Protein AF-A0A943EIH4-F1 (afdb_monomer_lite)

pLDDT: mean 76.29, std 18.99, range [33.31, 97.75]

Radius of gyration: 20.67 Å; chains: 1; bounding box: 32×55×58 Å

Foldseek 3Di:
DDPLLVQLLVLCLVPLDQQRSQVSSPDDNVCRNVVSLVSCLPPVSVVVCVVSVRDGDDDDPLSVLLVVLVVCVVVVVDDPVRNVVSVVVNVVSVVVVVVVVVVVVPDDPDPDPPDDDDD

Sequence (119 aa):
MTDKQRAFLEAYIETEDIRQAALCAGYTAQSAFRMGQRALKNPEVRTQALWHGAPVPDETAEETLQRRIAAMMRGGELKAGEQFRAMEMLYKLEKQRGQAGEERVKTVRFEGALEQWSR

Secondary structure (DSSP, 8-state):
--HHHHHHHHHHHHH--HHHHHHHTT--TTTHHHHHHHHHTSHHHHHHHHHTT---PPPPHHHHHHHHHHHHHHTT-S-HHHHHHHHHHHHHHHHHHHHHHHHHTT-------------

Structure (mmCIF, N/CA/C/O backbone):
data_AF-A0A943EIH4-F1
#
_entry.id   AF-A0A943EIH4-F1
#
loop_
_atom_site.group_PDB
_atom_site.id
_atom_site.type_symbol
_atom_site.label_atom_id
_atom_site.label_alt_id
_atom_site.label_comp_id
_atom_site.label_asym_id
_atom_site.label_entity_id
_atom_site.label_seq_id
_atom_site.pdbx_PDB_ins_code
_atom_site.Cartn_x
_atom_site.Cartn_y
_atom_site.Cartn_z
_atom_site.occupancy
_atom_site.B_iso_or_equiv
_atom_site.auth_seq_id
_atom_site.auth_comp_id
_atom_site.auth_asym_id
_atom_site.auth_atom_id
_atom_site.pdbx_PDB_model_num
ATOM 1 N N . MET A 1 1 ? 6.623 -9.521 -1.232 1.00 82.19 1 MET A N 1
ATOM 2 C CA . MET A 1 1 ? 5.738 -9.017 -0.152 1.00 82.19 1 MET A CA 1
ATOM 3 C C . MET A 1 1 ? 6.269 -9.387 1.238 1.00 82.19 1 MET A C 1
ATOM 5 O O . MET A 1 1 ? 6.683 -10.532 1.419 1.00 82.19 1 MET A O 1
ATOM 9 N N . THR A 1 2 ? 6.276 -8.456 2.207 1.00 92.19 2 THR A N 1
ATOM 10 C CA . THR A 1 2 ? 6.694 -8.725 3.608 1.00 92.19 2 THR A CA 1
ATOM 11 C C . THR A 1 2 ? 5.579 -9.373 4.432 1.00 92.19 2 THR A C 1
ATOM 13 O O . THR A 1 2 ? 4.409 -9.221 4.091 1.00 92.19 2 THR A O 1
ATOM 16 N N . ASP A 1 3 ? 5.906 -10.034 5.548 1.00 94.06 3 ASP A N 1
ATOM 17 C CA . ASP A 1 3 ? 4.904 -10.704 6.401 1.00 94.06 3 ASP A CA 1
ATOM 18 C C . ASP A 1 3 ? 3.833 -9.733 6.915 1.00 94.06 3 ASP A C 1
ATOM 20 O O . ASP A 1 3 ? 2.643 -10.028 6.875 1.00 94.06 3 ASP A O 1
ATOM 24 N N . LYS A 1 4 ? 4.240 -8.514 7.289 1.00 93.56 4 LYS A N 1
ATOM 25 C CA . LYS A 1 4 ? 3.311 -7.469 7.738 1.00 93.56 4 LYS A CA 1
ATOM 26 C C . LYS A 1 4 ? 2.375 -6.985 6.624 1.00 93.56 4 LYS A C 1
ATOM 28 O O . LYS A 1 4 ? 1.225 -6.658 6.886 1.00 93.56 4 LYS A O 1
ATOM 33 N N . GLN A 1 5 ? 2.858 -6.954 5.379 1.00 94.69 5 GLN A N 1
ATOM 34 C CA . GLN A 1 5 ? 2.028 -6.646 4.211 1.00 94.69 5 GLN A CA 1
ATOM 35 C C . GLN A 1 5 ? 1.069 -7.791 3.868 1.00 94.69 5 GLN A C 1
ATOM 37 O O . GLN A 1 5 ? -0.045 -7.506 3.445 1.00 94.69 5 GLN A O 1
ATOM 42 N N . ARG A 1 6 ? 1.473 -9.057 4.071 1.00 96.31 6 ARG A N 1
ATOM 43 C CA . ARG A 1 6 ? 0.576 -10.214 3.906 1.00 96.31 6 ARG A CA 1
ATOM 44 C C . ARG A 1 6 ? -0.552 -10.188 4.935 1.00 96.31 6 ARG A C 1
ATOM 46 O O . ARG A 1 6 ? -1.703 -10.244 4.536 1.00 96.31 6 ARG A O 1
ATOM 53 N N . ALA A 1 7 ? -0.223 -9.998 6.214 1.00 97.00 7 ALA A N 1
ATOM 54 C CA . ALA A 1 7 ? -1.219 -9.897 7.284 1.00 97.00 7 ALA A CA 1
ATOM 55 C C . ALA A 1 7 ? -2.191 -8.725 7.063 1.00 97.00 7 ALA A C 1
ATOM 57 O O . ALA A 1 7 ? -3.387 -8.845 7.302 1.00 97.00 7 ALA A O 1
ATOM 58 N N . PHE A 1 8 ? -1.685 -7.590 6.564 1.00 97.75 8 PHE A N 1
ATOM 59 C CA . PHE A 1 8 ? -2.537 -6.472 6.154 1.00 97.75 8 PHE A CA 1
ATOM 60 C C . PHE A 1 8 ? -3.474 -6.854 5.010 1.00 97.75 8 PHE A C 1
ATOM 62 O O . PHE A 1 8 ? -4.658 -6.558 5.087 1.00 97.75 8 PHE A O 1
ATOM 69 N N . LEU A 1 9 ? -2.949 -7.484 3.958 1.00 96.94 9 LEU A N 1
ATOM 70 C CA . LEU A 1 9 ? -3.729 -7.870 2.787 1.00 96.94 9 LEU A CA 1
ATOM 71 C C . LEU A 1 9 ? -4.853 -8.849 3.150 1.00 96.94 9 LEU A C 1
ATOM 73 O O . LEU A 1 9 ? -5.980 -8.635 2.726 1.00 96.94 9 LEU A O 1
ATOM 77 N N . GLU A 1 10 ? -4.550 -9.874 3.945 1.00 97.12 10 GLU A N 1
ATOM 78 C CA . GLU A 1 10 ? -5.521 -10.871 4.410 1.00 97.12 10 GLU A CA 1
ATOM 79 C C . GLU A 1 10 ? -6.675 -10.205 5.169 1.00 97.12 10 GLU A C 1
ATOM 81 O O . GLU A 1 10 ? -7.830 -10.319 4.768 1.00 97.12 10 GLU A O 1
ATOM 86 N N . ALA A 1 11 ? -6.356 -9.378 6.169 1.00 97.44 11 ALA A N 1
ATOM 87 C CA . ALA A 1 11 ? -7.370 -8.638 6.913 1.00 97.44 11 ALA A CA 1
ATOM 88 C C . ALA A 1 11 ? -8.125 -7.616 6.040 1.00 97.44 11 ALA A C 1
ATOM 90 O O . ALA A 1 11 ? -9.295 -7.328 6.288 1.00 97.44 11 ALA A O 1
ATOM 91 N N . TYR A 1 12 ? -7.478 -7.034 5.027 1.00 97.31 12 TYR A N 1
ATOM 92 C CA . TYR A 1 12 ? -8.109 -6.050 4.147 1.00 97.31 12 TYR A CA 1
ATOM 93 C C . TYR A 1 12 ? -9.110 -6.680 3.183 1.00 97.31 12 TYR A C 1
ATOM 95 O O . TYR A 1 12 ? -10.150 -6.082 2.934 1.00 97.31 12 TYR A O 1
ATOM 103 N N . ILE A 1 13 ? -8.828 -7.887 2.688 1.00 96.12 13 ILE A N 1
ATOM 104 C CA . ILE A 1 13 ? -9.765 -8.653 1.857 1.00 96.12 13 ILE A CA 1
ATOM 105 C C . ILE A 1 13 ? -11.048 -8.967 2.639 1.00 96.12 13 ILE A C 1
ATOM 107 O O . ILE A 1 13 ? -12.131 -8.929 2.071 1.00 96.12 13 ILE A O 1
ATOM 111 N N . GLU A 1 14 ? -10.941 -9.241 3.940 1.00 95.31 14 GLU A N 1
ATOM 112 C CA . GLU A 1 14 ? -12.102 -9.555 4.781 1.00 95.31 14 GLU A CA 1
ATOM 113 C C . GLU A 1 14 ? -12.896 -8.319 5.220 1.00 95.31 14 GLU A C 1
ATOM 115 O O . GLU A 1 14 ? -14.118 -8.373 5.340 1.00 95.31 14 GLU A O 1
ATOM 120 N N . THR A 1 15 ? -12.204 -7.218 5.524 1.00 94.31 15 THR A N 1
ATOM 121 C CA . THR A 1 15 ? -12.817 -6.049 6.178 1.00 94.31 15 THR A CA 1
ATOM 122 C C . THR A 1 15 ? -13.145 -4.907 5.229 1.00 94.31 15 THR A C 1
ATOM 124 O O . THR A 1 15 ? -13.956 -4.056 5.583 1.00 94.31 15 THR A O 1
ATOM 127 N N . GLU A 1 16 ? -12.458 -4.829 4.086 1.00 93.12 16 GLU A N 1
ATOM 128 C CA . GLU A 1 16 ? -12.459 -3.695 3.150 1.00 93.12 16 GLU A CA 1
ATOM 129 C C . GLU A 1 16 ? -12.147 -2.325 3.800 1.00 93.12 16 GLU A C 1
ATOM 131 O O . GLU A 1 16 ? -12.244 -1.271 3.165 1.00 93.12 16 GLU A O 1
ATOM 136 N N . ASP A 1 17 ? -11.676 -2.318 5.053 1.00 94.69 17 ASP A N 1
ATOM 137 C CA . ASP A 1 17 ? -11.341 -1.129 5.831 1.00 94.69 17 ASP A CA 1
ATOM 138 C C . ASP A 1 17 ? -9.826 -1.057 6.055 1.00 94.69 17 ASP A C 1
ATOM 140 O O . ASP A 1 17 ? -9.205 -1.884 6.726 1.00 94.69 17 ASP A O 1
ATOM 144 N N . ILE A 1 18 ? -9.213 -0.004 5.508 1.00 94.75 18 ILE A N 1
ATOM 145 C CA . ILE A 1 18 ? -7.760 0.209 5.538 1.00 94.75 18 ILE A CA 1
ATOM 146 C C . ILE A 1 18 ? -7.240 0.308 6.976 1.00 94.75 18 ILE A C 1
ATOM 148 O O . ILE A 1 18 ? -6.156 -0.191 7.291 1.00 94.75 18 ILE A O 1
ATOM 152 N N . ARG A 1 19 ? -7.967 1.010 7.849 1.00 95.38 19 ARG A N 1
ATOM 153 C CA . ARG A 1 19 ? -7.536 1.247 9.226 1.00 95.38 19 ARG A CA 1
ATOM 154 C C . ARG A 1 19 ? -7.683 -0.029 10.039 1.00 95.38 19 ARG A C 1
ATOM 156 O O . ARG A 1 19 ? -6.751 -0.361 10.771 1.00 95.38 19 ARG A O 1
ATOM 163 N N . GLN A 1 20 ? -8.804 -0.729 9.898 1.00 96.62 20 GLN A N 1
ATOM 164 C CA . GLN A 1 20 ? -9.065 -1.966 10.623 1.00 96.62 20 GLN A CA 1
ATOM 165 C C . GLN A 1 20 ? -8.080 -3.065 10.216 1.00 96.62 20 GLN A C 1
ATOM 167 O O . GLN A 1 20 ? -7.422 -3.641 11.081 1.00 96.62 20 GLN A O 1
ATOM 172 N N . ALA A 1 21 ? -7.864 -3.267 8.916 1.00 97.25 21 ALA A N 1
ATOM 173 C CA . ALA A 1 21 ? -6.883 -4.224 8.415 1.00 97.25 21 ALA A CA 1
ATOM 174 C C . ALA A 1 21 ? -5.459 -3.917 8.898 1.00 97.25 21 ALA A C 1
ATOM 176 O O . ALA A 1 21 ? -4.695 -4.811 9.266 1.00 97.25 21 ALA A O 1
ATOM 177 N N . ALA A 1 22 ? -5.090 -2.634 8.959 1.00 96.94 22 ALA A N 1
ATOM 178 C CA . ALA A 1 22 ? -3.793 -2.232 9.483 1.00 96.94 22 ALA A CA 1
ATOM 179 C C . ALA A 1 22 ? -3.653 -2.490 10.995 1.00 96.94 22 ALA A C 1
ATOM 181 O O . ALA A 1 22 ? -2.578 -2.880 11.455 1.00 96.94 22 ALA A O 1
ATOM 182 N N . LEU A 1 23 ? -4.716 -2.314 11.777 1.00 97.50 23 LEU A N 1
ATOM 183 C CA . LEU A 1 23 ? -4.709 -2.685 13.193 1.00 97.50 23 LEU A CA 1
ATOM 184 C C . LEU A 1 23 ? -4.539 -4.200 13.367 1.00 97.50 23 LEU A C 1
ATOM 186 O O . LEU A 1 23 ? -3.675 -4.620 14.136 1.00 97.50 23 LEU A O 1
ATOM 190 N N . CYS A 1 24 ? -5.274 -5.008 12.596 1.00 96.56 24 CYS A N 1
ATOM 191 C CA . CYS A 1 24 ? -5.146 -6.469 12.583 1.00 96.56 24 CYS A CA 1
ATOM 192 C C . CYS A 1 24 ? -3.727 -6.926 12.203 1.00 96.56 24 CYS A C 1
ATOM 194 O O . CYS A 1 24 ? -3.179 -7.837 12.815 1.00 96.56 24 CYS A O 1
ATOM 196 N N . ALA A 1 25 ? -3.079 -6.227 11.270 1.00 96.38 25 ALA A N 1
ATOM 197 C CA . ALA A 1 25 ? -1.693 -6.477 10.873 1.00 96.38 25 ALA A CA 1
ATOM 198 C C . ALA A 1 25 ? -0.635 -5.981 11.883 1.00 96.38 25 ALA A C 1
ATOM 200 O O . ALA A 1 25 ? 0.570 -6.035 11.611 1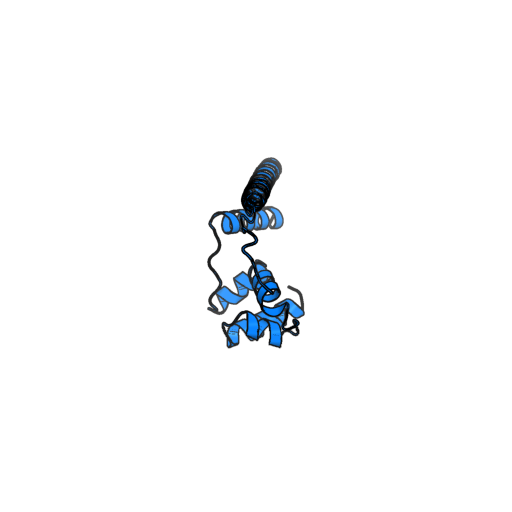.00 96.38 25 ALA A O 1
ATOM 201 N N . GLY A 1 26 ? -1.048 -5.440 13.034 1.00 95.81 26 GLY A N 1
ATOM 202 C CA . GLY A 1 26 ? -0.149 -4.986 14.094 1.00 95.81 26 GLY A CA 1
ATOM 203 C C . GLY A 1 26 ? 0.518 -3.634 13.819 1.00 95.81 26 GLY A C 1
ATOM 204 O O . GLY A 1 26 ? 1.641 -3.383 14.277 1.00 95.81 26 GLY A O 1
ATOM 205 N N . TYR A 1 27 ? -0.101 -2.755 13.026 1.00 95.00 27 TYR A N 1
ATOM 206 C CA . TYR A 1 27 ? 0.270 -1.336 13.011 1.00 95.00 27 TYR A CA 1
ATOM 207 C C . TYR A 1 27 ? -0.328 -0.617 14.227 1.00 95.00 27 TYR A C 1
ATOM 209 O O . TYR A 1 27 ? -1.388 -0.975 14.732 1.00 95.00 27 TYR A O 1
ATOM 217 N N . THR A 1 28 ? 0.349 0.427 14.709 1.00 96.00 28 THR A N 1
ATOM 218 C CA . THR A 1 28 ? -0.161 1.217 15.838 1.00 96.00 28 THR A CA 1
ATOM 219 C C . THR A 1 28 ? -1.376 2.035 15.418 1.00 96.00 28 THR A C 1
ATOM 221 O O . THR A 1 28 ? -1.435 2.511 14.285 1.00 96.00 28 THR A O 1
ATOM 224 N N . ALA A 1 29 ? -2.304 2.301 16.340 1.00 95.56 29 ALA A N 1
ATOM 225 C CA . ALA A 1 29 ? -3.503 3.093 16.048 1.00 95.56 29 ALA A CA 1
ATOM 226 C C . ALA A 1 29 ? -3.200 4.473 15.440 1.00 95.56 29 ALA A C 1
ATOM 228 O O . ALA A 1 29 ? -3.915 4.923 14.547 1.00 95.56 29 ALA A O 1
ATOM 229 N N . GLN A 1 30 ? -2.104 5.107 15.869 1.00 96.19 30 GLN A N 1
ATOM 230 C CA . GLN A 1 30 ? -1.646 6.392 15.336 1.00 96.19 30 GLN A CA 1
ATOM 231 C C . GLN A 1 30 ? -1.197 6.308 13.867 1.00 96.19 30 GLN A C 1
ATOM 233 O O . GLN A 1 30 ? -1.319 7.278 13.126 1.00 96.19 30 GLN A O 1
ATOM 238 N N . SER A 1 31 ? -0.655 5.166 13.435 1.00 94.94 31 SER A N 1
ATOM 239 C CA . SER A 1 31 ? -0.069 5.005 12.098 1.00 94.94 31 SER A CA 1
ATOM 240 C C . SER A 1 31 ? -0.893 4.130 11.154 1.00 94.94 31 SER A C 1
ATOM 242 O O . SER A 1 31 ? -0.623 4.152 9.953 1.00 94.94 31 SER A O 1
ATOM 244 N N . ALA A 1 32 ? -1.892 3.405 11.667 1.00 94.44 32 ALA A N 1
ATOM 245 C CA . ALA A 1 32 ? -2.640 2.364 10.966 1.00 94.44 32 ALA A CA 1
ATOM 246 C C . ALA A 1 32 ? -3.142 2.821 9.593 1.00 94.44 32 ALA A C 1
ATOM 248 O O . ALA A 1 32 ? -2.785 2.228 8.581 1.00 94.44 32 ALA A O 1
ATOM 249 N N . PHE A 1 33 ? -3.863 3.942 9.535 1.00 92.19 33 PHE A N 1
ATOM 250 C CA . PHE A 1 33 ? -4.405 4.452 8.276 1.00 92.19 33 PHE A CA 1
ATOM 251 C C . PHE A 1 33 ? -3.309 4.796 7.253 1.00 92.19 33 PHE A C 1
ATOM 253 O O . PHE A 1 33 ? -3.329 4.317 6.120 1.00 92.19 33 PHE A O 1
ATOM 260 N N . ARG A 1 34 ? -2.291 5.566 7.664 1.00 93.81 34 ARG A N 1
ATOM 261 C CA . ARG A 1 34 ? -1.173 5.967 6.790 1.00 93.81 34 ARG A CA 1
ATOM 262 C C . ARG A 1 34 ? -0.379 4.757 6.290 1.00 93.81 34 ARG A C 1
ATOM 264 O O . ARG A 1 34 ? 0.040 4.720 5.135 1.00 93.81 34 ARG A O 1
ATOM 271 N N . MET A 1 35 ? -0.135 3.784 7.166 1.00 94.50 35 MET A N 1
ATOM 272 C CA . MET A 1 35 ? 0.618 2.577 6.830 1.00 94.50 35 MET A CA 1
ATOM 273 C C . MET A 1 35 ? -0.187 1.635 5.934 1.00 94.50 35 MET A C 1
ATOM 275 O O . MET A 1 35 ? 0.388 1.098 4.991 1.00 94.50 35 MET A O 1
ATOM 279 N N . GLY A 1 36 ? -1.497 1.503 6.156 1.00 94.00 36 GLY A N 1
ATOM 280 C CA . GLY A 1 36 ? -2.400 0.749 5.286 1.00 94.00 36 GLY A CA 1
ATOM 281 C C . GLY A 1 36 ? -2.492 1.356 3.884 1.00 94.00 36 GLY A C 1
ATOM 282 O O . GLY A 1 36 ? -2.302 0.655 2.894 1.00 94.00 36 GLY A O 1
ATOM 283 N N . GLN A 1 37 ? -2.628 2.683 3.771 1.00 92.50 37 GLN A N 1
ATOM 284 C CA . GLN A 1 37 ? -2.546 3.366 2.472 1.00 92.50 37 GLN A CA 1
ATOM 285 C C . GLN A 1 37 ? -1.206 3.110 1.774 1.00 92.50 37 GLN A C 1
ATOM 287 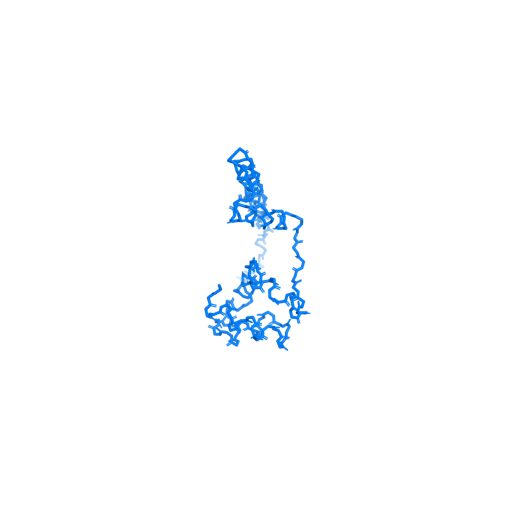O O . GLN A 1 37 ? -1.160 2.831 0.578 1.00 92.50 37 GLN A O 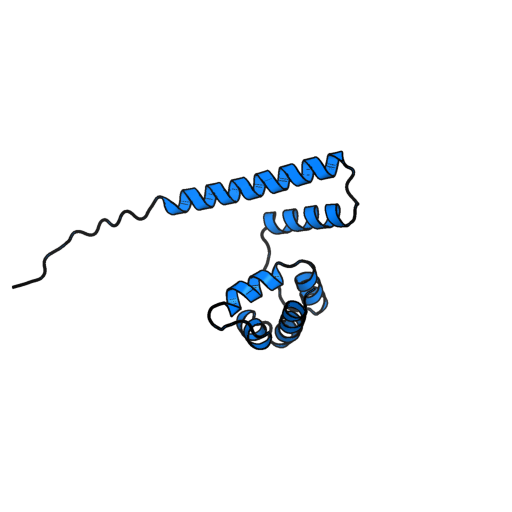1
ATOM 292 N N . ARG A 1 38 ? -0.094 3.170 2.518 1.00 91.25 38 ARG A N 1
ATOM 293 C CA . ARG A 1 38 ? 1.231 2.853 1.973 1.00 91.25 38 ARG A CA 1
ATOM 294 C C . ARG A 1 38 ? 1.329 1.395 1.514 1.00 91.25 38 ARG A C 1
ATOM 296 O O . ARG A 1 38 ? 1.989 1.137 0.510 1.00 91.25 38 ARG A O 1
ATOM 303 N N . ALA A 1 39 ? 0.699 0.460 2.224 1.00 92.75 39 ALA A N 1
ATOM 304 C CA . ALA A 1 39 ? 0.646 -0.942 1.829 1.00 92.75 39 ALA A CA 1
ATOM 305 C C . ALA A 1 39 ? -0.128 -1.118 0.513 1.00 92.75 39 ALA A C 1
ATOM 307 O O . ALA A 1 39 ? 0.402 -1.748 -0.394 1.00 92.75 39 ALA A O 1
ATOM 308 N N . LEU A 1 40 ? -1.284 -0.467 0.344 1.00 91.19 40 LEU A N 1
ATOM 309 C CA . LEU A 1 40 ? -2.070 -0.505 -0.902 1.00 91.19 40 LEU A CA 1
ATOM 310 C C . LEU A 1 40 ? -1.415 0.205 -2.095 1.00 91.19 40 LEU A C 1
ATOM 312 O O . LEU A 1 40 ? -1.769 -0.062 -3.241 1.00 91.19 40 LEU A O 1
ATOM 316 N N . LYS A 1 41 ? -0.436 1.086 -1.862 1.00 86.50 41 LYS A N 1
ATOM 317 C CA . LYS A 1 41 ? 0.406 1.641 -2.937 1.00 86.50 41 LYS A CA 1
ATOM 318 C C . LYS A 1 41 ? 1.470 0.656 -3.422 1.00 86.50 41 LYS A C 1
ATOM 320 O O . LYS A 1 41 ? 2.014 0.835 -4.513 1.00 86.50 41 LYS A O 1
ATOM 325 N N . ASN A 1 42 ? 1.783 -0.382 -2.641 1.00 87.81 42 ASN A N 1
ATOM 326 C CA . ASN A 1 42 ? 2.696 -1.423 -3.090 1.00 87.81 42 ASN A CA 1
ATOM 327 C C . ASN A 1 42 ? 2.044 -2.209 -4.247 1.00 87.81 42 ASN A C 1
ATOM 329 O O . ASN A 1 42 ? 0.951 -2.745 -4.062 1.00 87.81 42 ASN A O 1
ATOM 333 N N . PRO A 1 43 ? 2.697 -2.319 -5.421 1.00 84.69 43 PRO A N 1
ATOM 334 C CA . PRO A 1 43 ? 2.097 -2.970 -6.585 1.00 84.69 43 PRO A CA 1
ATOM 335 C C . PRO A 1 43 ? 1.703 -4.430 -6.350 1.00 84.69 43 PRO A C 1
ATOM 337 O O . PRO A 1 43 ? 0.693 -4.872 -6.876 1.00 84.69 43 PRO A O 1
ATOM 340 N N . GLU A 1 44 ? 2.480 -5.175 -5.563 1.00 87.50 44 GLU A N 1
ATOM 341 C CA . GLU A 1 44 ? 2.218 -6.591 -5.290 1.00 87.50 44 GLU A CA 1
ATOM 342 C C . GLU A 1 44 ? 0.975 -6.753 -4.402 1.00 87.50 44 GLU A C 1
ATOM 344 O O . GLU A 1 44 ? 0.078 -7.519 -4.739 1.00 87.50 44 GLU A O 1
ATOM 349 N N . VAL A 1 45 ? 0.875 -5.956 -3.330 1.00 91.81 45 VAL A N 1
ATOM 350 C CA . VAL A 1 45 ? -0.293 -5.933 -2.427 1.00 91.81 45 VAL A CA 1
ATOM 351 C C . VAL A 1 45 ? -1.551 -5.503 -3.181 1.00 91.81 45 VAL A C 1
ATOM 353 O O . VAL A 1 45 ? -2.591 -6.140 -3.059 1.00 91.81 45 VAL A O 1
ATOM 356 N N . ARG A 1 46 ? -1.457 -4.442 -3.992 1.00 90.88 46 ARG A N 1
ATOM 357 C CA . ARG A 1 46 ? -2.594 -3.918 -4.757 1.00 90.88 46 ARG A CA 1
ATOM 358 C C . ARG A 1 46 ? -3.120 -4.924 -5.772 1.00 90.88 46 ARG A C 1
ATOM 360 O O . ARG A 1 46 ? -4.327 -5.107 -5.863 1.00 90.88 46 ARG A O 1
ATOM 367 N N . THR A 1 47 ? -2.229 -5.550 -6.541 1.00 89.56 47 THR A N 1
ATOM 368 C CA . THR A 1 47 ? -2.621 -6.552 -7.539 1.00 89.56 47 THR A CA 1
ATOM 369 C C . THR A 1 47 ? -3.342 -7.717 -6.878 1.00 89.56 47 THR A C 1
ATOM 371 O O . THR A 1 47 ? -4.358 -8.161 -7.397 1.00 89.56 47 THR A O 1
ATOM 374 N N . GLN A 1 48 ? -2.863 -8.174 -5.720 1.00 92.38 48 GLN A N 1
ATOM 375 C CA . GLN A 1 48 ? -3.529 -9.239 -4.973 1.00 92.38 48 GLN A CA 1
ATOM 376 C C . GLN A 1 48 ? -4.894 -8.798 -4.430 1.00 92.38 48 GLN A C 1
ATOM 378 O O . GLN A 1 48 ? -5.868 -9.520 -4.599 1.00 92.38 48 GLN A O 1
ATOM 383 N N . ALA A 1 49 ? -5.001 -7.595 -3.855 1.00 92.25 49 ALA A N 1
ATOM 384 C CA . ALA A 1 49 ? -6.283 -7.056 -3.396 1.00 92.25 49 ALA A CA 1
ATOM 385 C C . ALA A 1 49 ? -7.314 -7.002 -4.541 1.00 92.25 49 ALA A C 1
ATOM 387 O O . ALA A 1 49 ? -8.422 -7.508 -4.395 1.00 92.25 49 ALA A O 1
ATOM 388 N N . LEU A 1 50 ? -6.907 -6.496 -5.712 1.00 89.69 50 LEU A N 1
ATOM 389 C CA . LEU A 1 50 ? -7.732 -6.479 -6.924 1.00 89.69 50 LEU A CA 1
ATOM 390 C C . LEU A 1 50 ? -8.112 -7.883 -7.406 1.00 89.69 50 LEU A C 1
ATOM 392 O O . LEU A 1 50 ? -9.251 -8.099 -7.809 1.00 89.69 50 LEU A O 1
ATOM 396 N N . TRP A 1 51 ? -7.175 -8.834 -7.379 1.00 91.00 51 TRP A N 1
ATOM 397 C CA . TRP A 1 51 ? -7.425 -10.219 -7.788 1.00 91.00 51 TRP A CA 1
ATOM 398 C C . TRP A 1 51 ? -8.466 -10.905 -6.894 1.00 91.00 51 TRP A C 1
ATOM 400 O O . TRP A 1 51 ? -9.277 -11.686 -7.383 1.00 91.00 51 TRP A O 1
ATOM 410 N N . HIS A 1 52 ? -8.489 -10.547 -5.609 1.00 92.94 52 HIS A N 1
ATOM 411 C CA . HIS A 1 52 ? -9.491 -10.986 -4.639 1.00 92.94 52 HIS A CA 1
ATOM 412 C C . HIS A 1 52 ? -10.778 -10.141 -4.636 1.00 92.94 52 HIS A C 1
ATOM 414 O O . HIS A 1 52 ? -11.670 -10.407 -3.837 1.00 92.94 52 HIS A O 1
ATOM 420 N N . GLY A 1 53 ? -10.901 -9.147 -5.522 1.00 89.19 53 GLY A N 1
ATOM 421 C CA . GLY A 1 53 ? -12.091 -8.301 -5.636 1.00 89.19 53 GLY A CA 1
ATOM 422 C C . GLY A 1 53 ? -12.215 -7.213 -4.567 1.00 89.19 53 GLY A C 1
ATOM 423 O O . GLY A 1 53 ? -13.215 -6.501 -4.561 1.00 89.19 53 GLY A O 1
ATOM 424 N N . ALA A 1 54 ? -11.210 -7.044 -3.704 1.00 90.00 54 ALA A N 1
ATOM 425 C CA . ALA A 1 54 ? -11.221 -5.994 -2.698 1.00 90.00 54 ALA A CA 1
ATOM 426 C C . ALA A 1 54 ? -11.097 -4.614 -3.371 1.00 90.00 54 ALA A C 1
ATOM 428 O O . ALA A 1 54 ? -10.262 -4.431 -4.274 1.00 90.00 54 ALA A O 1
ATOM 429 N N . PRO A 1 55 ? -11.883 -3.616 -2.934 1.00 85.50 55 PRO A N 1
ATOM 430 C CA . PRO A 1 55 ? -11.784 -2.269 -3.465 1.00 85.50 55 PRO A CA 1
ATOM 431 C C . PRO A 1 55 ? -10.401 -1.704 -3.148 1.00 85.50 55 PRO A C 1
ATOM 433 O O . PRO A 1 55 ? -9.894 -1.826 -2.038 1.00 85.50 55 PRO A O 1
ATOM 436 N N . VAL A 1 56 ? -9.771 -1.056 -4.123 1.00 85.25 56 VAL A N 1
ATOM 437 C CA . VAL A 1 56 ? -8.522 -0.321 -3.906 1.00 85.25 56 VAL A CA 1
ATOM 438 C C . VAL A 1 56 ? -8.730 1.129 -4.318 1.00 85.25 56 VAL A C 1
ATOM 440 O O . VAL A 1 56 ? -9.360 1.370 -5.345 1.00 85.25 56 VAL A O 1
ATOM 443 N N . PRO A 1 57 ? -8.193 2.107 -3.564 1.00 79.00 57 PRO A N 1
ATOM 444 C CA . PRO A 1 57 ? -8.334 3.512 -3.916 1.00 79.00 57 PRO A CA 1
ATOM 445 C C . PRO A 1 57 ? -7.844 3.772 -5.340 1.00 79.00 57 PRO A C 1
ATOM 447 O O . PRO A 1 57 ? -6.782 3.260 -5.728 1.00 79.00 57 PRO A O 1
ATOM 450 N N . ASP A 1 58 ? -8.598 4.566 -6.096 1.00 67.44 58 ASP A N 1
ATOM 451 C CA . ASP A 1 58 ? -8.169 5.020 -7.412 1.00 67.44 58 ASP A CA 1
ATOM 452 C C . ASP A 1 58 ? -6.842 5.762 -7.301 1.00 67.44 58 ASP A C 1
ATOM 454 O O . ASP A 1 58 ? -6.603 6.556 -6.388 1.00 67.44 58 ASP A O 1
ATOM 458 N N . GLU A 1 59 ? -5.954 5.459 -8.236 1.00 66.75 59 GLU A N 1
ATOM 459 C CA . GLU A 1 59 ? -4.721 6.204 -8.390 1.00 66.75 59 GLU A CA 1
ATOM 460 C C . GLU A 1 59 ? -4.925 7.350 -9.355 1.00 66.75 59 GLU A C 1
ATOM 462 O O . GLU A 1 59 ? -5.693 7.256 -10.315 1.00 66.75 59 GLU A O 1
ATOM 467 N N . THR A 1 60 ? -4.172 8.424 -9.149 1.00 69.94 60 THR A N 1
ATOM 468 C CA . THR A 1 60 ? -4.081 9.438 -10.192 1.00 69.94 60 THR A CA 1
ATOM 469 C C . THR A 1 60 ? -3.423 8.831 -11.439 1.00 69.94 60 THR A C 1
ATOM 471 O O . THR A 1 60 ? -2.659 7.858 -11.371 1.00 69.94 60 THR A O 1
ATOM 474 N N . ALA A 1 61 ? -3.690 9.414 -12.611 1.00 62.12 61 ALA A N 1
ATOM 475 C CA . ALA A 1 61 ? -3.036 9.003 -13.858 1.00 62.12 61 ALA A CA 1
ATOM 476 C C . ALA A 1 61 ? -1.497 9.034 -13.738 1.00 62.12 61 ALA A C 1
ATOM 478 O O . ALA A 1 61 ? -0.802 8.196 -14.312 1.00 62.12 61 ALA A O 1
ATOM 479 N N . GLU A 1 62 ? -0.976 9.962 -12.934 1.00 65.50 62 GLU A N 1
ATOM 480 C CA . GLU A 1 62 ? 0.442 10.082 -12.606 1.00 65.50 62 GLU A CA 1
ATOM 481 C C . GLU A 1 62 ? 0.964 8.873 -11.815 1.00 65.50 62 GLU A C 1
ATOM 483 O O . GLU A 1 62 ? 1.952 8.262 -12.218 1.00 65.50 62 GLU A O 1
ATOM 488 N N . GLU A 1 63 ? 0.290 8.476 -10.731 1.00 69.81 63 GLU A N 1
ATOM 489 C CA . GLU A 1 63 ? 0.677 7.309 -9.923 1.00 69.81 63 GLU A CA 1
ATOM 490 C C . GLU A 1 63 ? 0.615 6.008 -10.748 1.00 69.81 63 GLU A C 1
ATOM 492 O O . GLU A 1 63 ? 1.508 5.156 -10.664 1.00 69.81 63 GLU A O 1
ATOM 497 N N . THR A 1 64 ? -0.376 5.903 -11.638 1.00 68.31 64 THR A N 1
ATOM 498 C CA . THR A 1 64 ? -0.513 4.783 -12.581 1.00 68.31 64 THR A CA 1
ATOM 499 C C . THR A 1 64 ? 0.659 4.723 -13.565 1.00 68.31 64 THR A C 1
ATOM 501 O O . THR A 1 64 ? 1.242 3.654 -13.780 1.00 68.31 64 THR A O 1
ATOM 504 N N . LEU A 1 65 ? 1.043 5.866 -14.147 1.00 68.12 65 LEU A N 1
ATOM 505 C CA . LEU A 1 65 ? 2.177 5.971 -15.067 1.00 68.12 65 LEU A CA 1
ATOM 506 C C . LEU A 1 65 ? 3.494 5.620 -14.365 1.00 68.12 65 LEU A C 1
ATOM 508 O O . LEU A 1 65 ? 4.285 4.838 -14.897 1.00 68.12 65 LEU A O 1
ATOM 512 N N . GLN A 1 66 ? 3.697 6.127 -13.145 1.00 70.88 66 GLN A N 1
ATOM 513 C CA . GLN A 1 66 ? 4.876 5.819 -12.336 1.00 70.88 66 GLN A CA 1
ATOM 514 C C . GLN A 1 66 ? 4.998 4.314 -12.070 1.00 70.88 66 GLN A C 1
ATOM 516 O O . GLN A 1 66 ? 6.065 3.726 -12.274 1.00 70.88 66 GLN A O 1
ATOM 521 N N . ARG A 1 67 ? 3.892 3.656 -11.690 1.00 71.56 67 ARG A N 1
ATOM 522 C CA . ARG A 1 67 ? 3.870 2.200 -11.501 1.00 71.56 67 ARG A CA 1
ATOM 523 C C . ARG A 1 67 ? 4.198 1.459 -12.793 1.00 71.56 67 ARG A C 1
ATOM 525 O O . ARG A 1 67 ? 4.989 0.517 -12.749 1.00 71.56 67 ARG A O 1
ATOM 532 N N . ARG A 1 68 ? 3.585 1.844 -13.917 1.00 68.94 68 ARG A N 1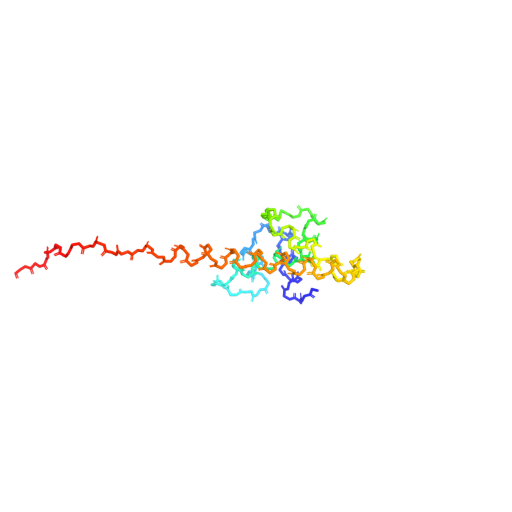
ATOM 533 C CA . ARG A 1 68 ? 3.785 1.184 -15.217 1.00 68.94 68 ARG A CA 1
ATOM 534 C C . ARG A 1 68 ? 5.257 1.234 -15.621 1.00 68.94 68 ARG A C 1
ATOM 536 O O . ARG A 1 68 ? 5.826 0.200 -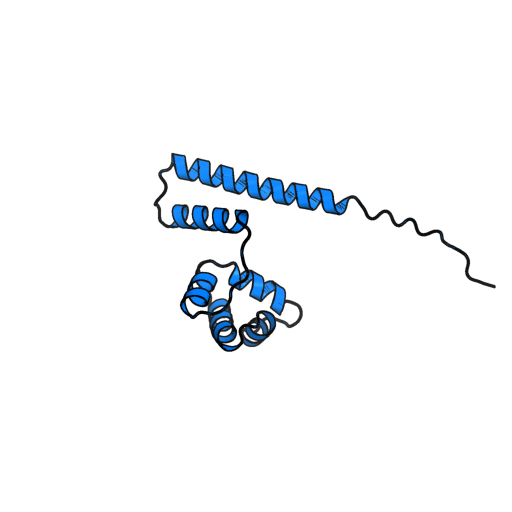15.953 1.00 68.94 68 ARG A O 1
ATOM 543 N N . ILE A 1 69 ? 5.887 2.404 -15.510 1.00 73.19 69 ILE A N 1
ATOM 544 C CA . ILE A 1 69 ? 7.316 2.586 -15.788 1.00 73.19 69 ILE A CA 1
ATOM 545 C C . ILE A 1 69 ? 8.169 1.687 -14.883 1.00 73.19 69 ILE A C 1
ATOM 547 O O . ILE A 1 69 ? 9.005 0.932 -15.378 1.00 73.19 69 ILE A O 1
ATOM 551 N N . ALA A 1 70 ? 7.927 1.705 -13.570 1.00 72.62 70 ALA A N 1
ATOM 552 C CA . ALA A 1 70 ? 8.687 0.896 -12.618 1.00 72.62 70 ALA A CA 1
ATOM 553 C C . ALA A 1 70 ? 8.497 -0.622 -12.817 1.00 72.62 70 ALA A C 1
ATOM 555 O O . ALA A 1 70 ? 9.389 -1.412 -12.498 1.00 72.62 70 ALA A O 1
ATOM 556 N N . ALA A 1 71 ? 7.335 -1.058 -13.313 1.00 73.00 71 ALA A N 1
ATOM 557 C CA . ALA A 1 71 ? 7.089 -2.450 -13.679 1.00 73.00 71 ALA A CA 1
ATOM 558 C C . ALA A 1 71 ? 7.884 -2.847 -14.932 1.00 73.00 71 ALA A C 1
ATOM 560 O O . ALA A 1 71 ? 8.620 -3.828 -14.879 1.00 73.00 71 ALA A O 1
ATOM 561 N N . MET A 1 72 ? 7.825 -2.041 -15.998 1.00 72.50 72 MET A N 1
ATOM 562 C CA . MET A 1 72 ? 8.571 -2.298 -17.238 1.00 72.50 72 MET A CA 1
ATOM 563 C C . MET A 1 72 ? 10.096 -2.298 -17.012 1.00 72.50 72 MET A C 1
ATOM 565 O O . MET A 1 72 ? 10.807 -3.124 -17.583 1.00 72.50 72 MET A O 1
ATOM 569 N N . MET A 1 73 ? 10.612 -1.428 -16.130 1.00 72.88 73 MET A N 1
ATOM 570 C CA . MET A 1 73 ? 12.030 -1.434 -15.734 1.00 72.88 73 MET A CA 1
ATOM 571 C C . MET A 1 73 ? 12.425 -2.718 -14.989 1.00 72.88 73 MET A C 1
ATOM 573 O O . MET A 1 73 ? 13.479 -3.282 -15.268 1.00 72.88 73 MET A O 1
ATOM 577 N N . ARG A 1 74 ? 11.588 -3.203 -14.059 1.00 74.06 74 ARG A N 1
ATOM 578 C CA . ARG A 1 74 ? 11.853 -4.448 -13.311 1.00 74.06 74 ARG A CA 1
ATOM 579 C C . ARG A 1 74 ? 11.725 -5.706 -14.167 1.00 74.06 74 ARG A C 1
ATOM 581 O O . ARG A 1 74 ? 12.457 -6.656 -13.925 1.00 74.06 74 ARG A O 1
ATOM 588 N N . GLY A 1 75 ? 10.820 -5.706 -15.145 1.00 75.00 75 GLY A N 1
ATOM 589 C CA . GLY A 1 75 ? 10.639 -6.810 -16.090 1.00 75.00 75 GLY A CA 1
ATOM 590 C C . GLY A 1 75 ? 11.722 -6.895 -17.168 1.00 75.00 75 GLY A C 1
ATOM 591 O O . GLY A 1 75 ? 11.734 -7.850 -17.935 1.00 75.00 75 GLY A O 1
ATOM 592 N N . GLY A 1 76 ? 12.626 -5.909 -17.250 1.00 71.75 76 GLY A N 1
ATOM 593 C CA . GLY A 1 76 ? 13.636 -5.845 -18.310 1.00 71.75 76 GLY A CA 1
ATOM 594 C C . GLY A 1 76 ? 13.046 -5.595 -19.703 1.00 71.75 76 GLY A C 1
ATOM 595 O O . GLY A 1 76 ? 13.728 -5.798 -20.702 1.00 71.75 76 GLY A O 1
ATOM 596 N N . GLU A 1 77 ? 11.790 -5.147 -19.779 1.00 73.12 77 GLU A N 1
ATOM 597 C CA . GLU A 1 77 ? 11.052 -4.947 -21.034 1.00 73.12 77 GLU A CA 1
ATOM 598 C C . GLU A 1 77 ? 11.509 -3.692 -21.792 1.00 73.12 77 GLU A C 1
ATOM 600 O O . GLU A 1 77 ? 11.256 -3.549 -22.986 1.00 73.12 77 GLU A O 1
ATOM 605 N N . LEU A 1 78 ? 12.195 -2.777 -21.102 1.00 69.38 78 LEU A N 1
ATOM 606 C CA . LEU A 1 78 ? 12.710 -1.535 -21.673 1.00 69.38 78 LEU A CA 1
ATOM 607 C C . LEU A 1 78 ? 14.164 -1.700 -22.109 1.00 69.38 78 LEU A C 1
ATOM 609 O O . LEU A 1 78 ? 15.015 -2.114 -21.316 1.00 69.38 78 LEU A O 1
ATOM 613 N N . LYS A 1 79 ? 14.479 -1.258 -23.329 1.00 73.62 79 LYS A N 1
ATOM 614 C CA . LYS A 1 79 ? 15.866 -1.102 -23.789 1.00 73.62 79 LYS A CA 1
ATOM 615 C C . LYS A 1 79 ? 16.558 0.008 -22.992 1.00 73.62 79 LYS A C 1
ATOM 617 O O . LYS A 1 79 ? 15.905 0.919 -22.485 1.00 73.62 79 LYS A O 1
ATOM 622 N N . ALA A 1 80 ? 17.891 0.004 -22.934 1.00 67.69 80 ALA A N 1
ATOM 623 C CA . ALA A 1 80 ? 18.667 0.961 -22.128 1.00 67.69 80 ALA A CA 1
ATOM 624 C C . ALA A 1 80 ? 18.292 2.446 -22.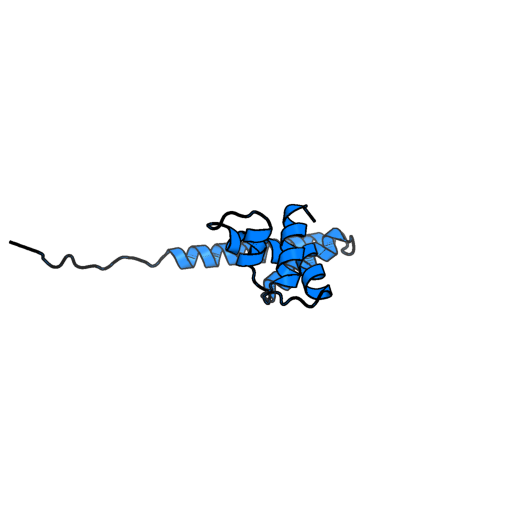371 1.00 67.69 80 ALA A C 1
ATOM 626 O O . ALA A 1 80 ? 18.129 3.214 -21.425 1.00 67.69 80 ALA A O 1
ATOM 627 N N . GLY A 1 81 ? 18.063 2.850 -23.629 1.00 67.69 81 GLY A N 1
ATOM 628 C CA . GLY A 1 81 ? 17.632 4.219 -23.966 1.00 67.69 81 GLY A CA 1
ATOM 629 C C . GLY A 1 81 ? 16.170 4.545 -23.614 1.00 67.69 81 GLY A C 1
ATOM 630 O O . GLY A 1 81 ? 15.784 5.711 -23.536 1.00 67.69 81 GLY A O 1
ATOM 631 N N . GLU A 1 82 ? 15.332 3.535 -23.402 1.00 69.94 82 GLU A N 1
ATOM 632 C CA . GLU A 1 82 ? 13.947 3.688 -22.941 1.00 69.94 82 GLU A CA 1
ATOM 633 C C . GLU A 1 82 ? 13.895 3.738 -21.414 1.00 69.94 82 GLU A C 1
ATOM 635 O O . GLU A 1 82 ? 13.172 4.563 -20.866 1.00 69.94 82 GLU A O 1
ATOM 640 N N . GLN A 1 83 ? 14.740 2.956 -20.733 1.00 61.62 83 GLN A N 1
ATOM 641 C CA . GLN A 1 83 ? 14.930 3.035 -19.281 1.00 61.62 83 GLN A CA 1
ATOM 642 C C . GLN A 1 83 ? 15.376 4.433 -18.848 1.00 61.62 83 GLN A C 1
ATOM 644 O O . GLN A 1 83 ? 14.804 4.993 -17.916 1.00 61.62 83 GLN A O 1
ATOM 649 N N . PHE A 1 84 ? 16.343 5.031 -19.556 1.00 68.00 84 PHE A N 1
ATOM 650 C CA . PHE A 1 84 ? 16.814 6.385 -19.258 1.00 68.00 84 PHE A CA 1
ATOM 651 C C . PHE A 1 84 ? 15.699 7.433 -19.399 1.00 68.00 84 PHE A C 1
ATOM 653 O O . PHE A 1 84 ? 15.484 8.235 -18.494 1.00 68.00 84 PHE A O 1
ATOM 660 N N . ARG A 1 85 ? 14.930 7.386 -20.496 1.00 70.62 85 ARG A N 1
ATOM 661 C CA . ARG A 1 85 ? 13.800 8.305 -20.721 1.00 70.62 85 ARG A CA 1
ATOM 662 C C . ARG A 1 85 ? 12.685 8.122 -19.697 1.00 70.62 85 ARG A C 1
ATOM 664 O O . ARG A 1 85 ? 12.094 9.102 -19.250 1.00 70.62 85 ARG A O 1
ATOM 671 N N . ALA A 1 86 ? 12.414 6.880 -19.310 1.00 71.62 86 ALA A N 1
ATOM 672 C CA . ALA A 1 86 ? 11.417 6.577 -18.300 1.00 71.62 86 ALA A CA 1
ATOM 673 C C . ALA A 1 86 ? 11.861 7.073 -16.911 1.00 71.62 86 ALA A C 1
ATOM 675 O O . ALA A 1 86 ? 11.065 7.676 -16.195 1.00 71.62 86 ALA A O 1
ATOM 676 N N . MET A 1 87 ? 13.146 6.930 -16.572 1.00 70.88 87 MET A N 1
ATOM 677 C CA . MET A 1 87 ? 13.744 7.495 -15.358 1.00 70.88 87 MET A CA 1
ATOM 678 C C . MET A 1 87 ? 13.687 9.031 -15.344 1.00 70.88 87 MET A C 1
ATOM 680 O O . MET A 1 87 ? 13.302 9.620 -14.337 1.00 70.88 87 MET A O 1
ATOM 684 N N . GLU A 1 88 ? 13.993 9.691 -16.465 1.00 76.06 88 GLU A N 1
ATOM 685 C CA . GLU A 1 88 ? 13.850 11.148 -16.606 1.00 76.06 88 GLU A CA 1
ATOM 686 C C . GLU A 1 88 ? 12.401 11.616 -16.400 1.00 76.06 88 GLU A C 1
ATOM 688 O O . GLU A 1 88 ? 12.155 12.657 -15.788 1.00 76.06 88 GLU A O 1
ATOM 693 N N . MET A 1 89 ? 11.431 10.852 -16.909 1.00 75.62 89 MET A N 1
ATOM 694 C CA . MET A 1 89 ? 10.009 11.153 -16.763 1.00 75.62 89 MET A CA 1
ATOM 695 C C . MET A 1 89 ? 9.555 11.019 -15.305 1.00 75.62 89 MET A C 1
ATOM 697 O O . MET A 1 89 ? 8.896 11.923 -14.796 1.00 75.62 89 MET A O 1
ATOM 701 N N . LEU A 1 90 ? 9.971 9.954 -14.609 1.00 72.44 90 LEU A N 1
ATOM 702 C CA . LEU A 1 90 ? 9.730 9.790 -13.170 1.00 72.44 90 LEU A CA 1
ATOM 703 C C . LEU A 1 90 ? 10.320 10.952 -12.362 1.00 72.44 90 LEU A C 1
ATOM 705 O O . LEU A 1 90 ? 9.629 11.540 -11.534 1.00 72.44 90 LEU A O 1
ATOM 709 N N . TYR A 1 91 ? 11.565 11.331 -12.656 1.00 75.94 91 TYR A N 1
ATOM 710 C CA . TYR A 1 91 ? 12.242 12.440 -11.989 1.00 75.94 91 TYR A CA 1
ATOM 711 C C . TYR A 1 91 ? 11.508 13.779 -12.178 1.00 75.94 91 TYR A C 1
ATOM 713 O O . TYR A 1 91 ? 11.347 14.550 -11.230 1.00 75.94 91 TYR A O 1
ATOM 721 N N . LYS A 1 92 ? 11.018 14.064 -13.394 1.00 75.25 92 LYS A N 1
ATOM 722 C CA . LYS A 1 92 ? 10.241 15.283 -13.678 1.00 75.25 92 LYS A CA 1
ATOM 723 C C . LYS A 1 92 ? 8.928 15.322 -12.893 1.00 75.25 92 LYS A C 1
ATOM 725 O O . LYS A 1 92 ? 8.593 16.376 -12.357 1.00 75.25 92 LYS A O 1
ATOM 730 N N . LEU A 1 93 ? 8.233 14.189 -12.785 1.00 69.44 93 LEU A N 1
ATOM 731 C CA . LEU A 1 93 ? 6.996 14.070 -12.007 1.00 69.44 93 LEU A CA 1
ATOM 732 C C . LEU A 1 93 ? 7.239 14.304 -10.506 1.00 69.44 93 LEU A C 1
ATOM 734 O O . LEU A 1 93 ? 6.551 15.107 -9.876 1.00 69.44 93 LEU A O 1
ATOM 738 N N . GLU A 1 94 ? 8.280 13.693 -9.931 1.00 69.25 94 GLU A N 1
ATOM 739 C CA . GLU A 1 94 ? 8.644 13.920 -8.524 1.00 69.25 94 GLU A CA 1
ATOM 740 C C . GLU A 1 94 ? 9.007 15.384 -8.242 1.00 69.25 94 GLU A C 1
ATOM 742 O O . GLU A 1 94 ? 8.567 15.958 -7.240 1.00 69.25 94 GLU A O 1
ATOM 747 N N . LYS A 1 95 ? 9.759 16.022 -9.148 1.00 73.94 95 LYS A N 1
ATOM 748 C CA . LYS A 1 95 ? 10.130 17.436 -9.028 1.00 73.94 95 LYS A CA 1
ATOM 749 C C . LYS A 1 95 ? 8.907 18.358 -9.055 1.00 73.94 95 LYS A C 1
ATOM 751 O O . LYS A 1 95 ? 8.844 19.300 -8.266 1.00 73.94 95 LYS A O 1
ATOM 756 N N . GLN A 1 96 ? 7.926 18.074 -9.912 1.00 69.38 96 GLN A N 1
ATOM 757 C CA . GLN A 1 96 ? 6.672 18.833 -9.977 1.00 69.38 96 GLN A CA 1
ATOM 758 C C . GLN A 1 96 ? 5.849 18.696 -8.686 1.00 69.38 96 GLN A C 1
ATOM 760 O O . GLN A 1 96 ? 5.328 19.693 -8.186 1.00 69.38 96 GLN A O 1
ATOM 765 N N . ARG A 1 97 ? 5.803 17.503 -8.072 1.00 63.00 97 ARG A N 1
ATOM 766 C CA . ARG A 1 97 ? 5.175 17.314 -6.748 1.00 63.00 97 ARG A CA 1
ATOM 767 C C . ARG A 1 97 ? 5.878 18.093 -5.638 1.00 63.00 97 ARG A C 1
ATOM 769 O O . ARG A 1 97 ? 5.198 18.644 -4.774 1.00 63.00 97 ARG A O 1
ATOM 776 N N . GLY A 1 98 ? 7.211 18.139 -5.653 1.00 60.06 98 GLY A N 1
ATOM 777 C CA . GLY A 1 98 ? 7.995 18.927 -4.697 1.00 60.06 98 GLY A CA 1
ATOM 778 C C . GLY A 1 98 ? 7.670 20.421 -4.774 1.00 60.06 98 GLY A C 1
ATOM 779 O O . GLY A 1 98 ? 7.399 21.043 -3.751 1.00 60.06 98 GLY A O 1
ATOM 780 N N . GLN A 1 99 ? 7.587 20.964 -5.991 1.00 58.06 99 GLN A N 1
ATOM 781 C CA . GLN A 1 99 ? 7.253 22.372 -6.231 1.00 58.06 99 GLN A CA 1
ATOM 782 C C . GLN A 1 99 ? 5.806 22.712 -5.833 1.00 58.06 99 GLN A C 1
ATOM 784 O O . GLN A 1 99 ? 5.581 23.717 -5.164 1.00 58.06 99 GLN A O 1
ATOM 789 N N . ALA A 1 100 ? 4.837 21.838 -6.129 1.00 50.84 100 ALA A N 1
ATOM 790 C CA . ALA A 1 100 ? 3.446 22.012 -5.692 1.00 50.84 100 ALA A CA 1
ATOM 791 C C . ALA A 1 100 ? 3.276 21.935 -4.157 1.00 50.84 100 ALA A C 1
ATOM 793 O O . ALA A 1 100 ? 2.383 22.565 -3.584 1.00 50.84 100 ALA A O 1
ATOM 794 N N . GLY A 1 101 ? 4.128 21.162 -3.473 1.00 47.78 101 GLY A N 1
ATOM 795 C CA . GLY A 1 101 ? 4.188 21.114 -2.011 1.00 47.78 101 GLY A CA 1
ATOM 796 C C . GLY A 1 101 ? 4.796 22.377 -1.395 1.00 47.78 101 GLY A C 1
ATOM 797 O O . GLY A 1 101 ? 4.311 22.850 -0.370 1.00 47.78 101 GLY A O 1
ATOM 798 N N . GLU A 1 102 ? 5.813 22.950 -2.035 1.00 45.25 102 GLU A N 1
ATOM 799 C CA . GLU A 1 102 ? 6.498 24.170 -1.591 1.00 45.25 102 GLU A CA 1
ATOM 800 C C . GLU A 1 102 ? 5.635 25.432 -1.778 1.00 45.25 102 GLU A C 1
ATOM 802 O O . GLU A 1 102 ? 5.677 26.353 -0.961 1.00 45.25 102 GLU A O 1
ATOM 807 N N . GLU A 1 103 ? 4.780 25.451 -2.804 1.00 42.72 103 GLU A N 1
ATOM 808 C CA . GLU A 1 103 ? 3.828 26.538 -3.059 1.00 42.72 103 GLU A CA 1
ATOM 809 C C . GLU A 1 103 ? 2.664 26.554 -2.049 1.00 42.72 103 GLU A C 1
ATOM 811 O O . GLU A 1 103 ? 2.218 27.620 -1.628 1.00 42.72 103 GLU A O 1
ATOM 816 N N . ARG A 1 104 ? 2.231 25.382 -1.553 1.00 43.59 104 ARG A N 1
ATOM 817 C CA . ARG A 1 104 ? 1.190 25.273 -0.508 1.00 43.59 104 ARG A CA 1
ATOM 818 C C . ARG A 1 104 ? 1.624 25.767 0.877 1.00 43.59 104 ARG A C 1
ATOM 820 O O . ARG A 1 104 ? 0.762 26.063 1.697 1.00 43.59 104 ARG A O 1
ATOM 827 N N . VAL A 1 105 ? 2.925 25.860 1.159 1.00 43.94 105 VAL A N 1
ATOM 828 C CA . VAL A 1 105 ? 3.446 26.254 2.487 1.00 43.94 105 VAL A CA 1
ATOM 829 C C . VAL A 1 105 ? 3.581 27.780 2.641 1.00 43.94 105 VAL A C 1
ATOM 831 O O . VAL A 1 105 ? 3.834 28.267 3.740 1.00 43.94 105 VAL A O 1
ATOM 834 N N . LYS A 1 106 ? 3.350 28.580 1.590 1.00 47.59 106 LYS A N 1
ATOM 835 C CA . LYS A 1 106 ? 3.594 30.037 1.635 1.00 47.59 106 LYS A CA 1
ATOM 836 C C . LYS A 1 106 ? 2.430 30.919 2.101 1.00 47.59 106 LYS A C 1
ATOM 838 O O . LYS A 1 106 ? 2.611 32.134 2.161 1.00 47.59 106 LYS A O 1
ATOM 843 N N . THR A 1 107 ? 1.292 30.370 2.530 1.00 49.88 107 THR A N 1
ATOM 844 C CA . THR A 1 107 ? 0.167 31.219 2.967 1.00 49.88 107 THR A CA 1
ATOM 845 C C . THR A 1 107 ? -0.561 30.671 4.189 1.00 49.88 107 THR A C 1
ATOM 847 O O . THR A 1 107 ? -1.637 30.102 4.082 1.00 49.88 107 THR A O 1
ATOM 850 N N . VAL A 1 108 ? 0.000 30.922 5.374 1.00 42.72 108 VAL A N 1
ATOM 851 C CA . VAL A 1 108 ? -0.794 31.280 6.562 1.00 42.72 108 VAL A CA 1
ATOM 852 C C . VAL A 1 108 ? -0.026 32.369 7.316 1.00 42.72 108 VAL A C 1
ATOM 854 O O . VAL A 1 108 ? 0.743 32.100 8.236 1.00 42.72 108 VAL A O 1
ATOM 857 N N . ARG A 1 109 ? -0.193 33.627 6.894 1.00 39.19 109 ARG A N 1
ATOM 858 C CA . ARG A 1 109 ? 0.111 34.779 7.749 1.00 39.19 109 ARG A CA 1
ATOM 859 C C . ARG A 1 109 ? -1.137 34.967 8.608 1.00 39.19 109 ARG A C 1
ATOM 861 O O . ARG A 1 109 ? -2.184 35.317 8.078 1.00 39.19 109 ARG A O 1
ATOM 868 N N . PHE A 1 110 ? -1.057 34.640 9.895 1.00 36.06 110 PHE A N 1
ATOM 869 C CA . PHE A 1 110 ? -2.132 34.931 10.840 1.00 36.06 110 PHE A CA 1
ATOM 870 C C . PHE A 1 110 ? -2.267 36.457 10.961 1.00 36.06 110 PHE A C 1
ATOM 872 O O . PHE A 1 110 ? -1.512 37.092 11.692 1.00 36.06 110 PHE A O 1
ATOM 879 N N . GLU A 1 111 ? -3.210 37.053 10.233 1.00 46.66 111 GLU A N 1
ATOM 880 C CA . GLU A 1 111 ? -3.803 38.329 10.629 1.00 46.66 111 GLU A CA 1
ATOM 881 C C . GLU A 1 111 ? -4.819 38.024 11.730 1.00 46.66 111 GLU A C 1
ATOM 883 O O . GLU A 1 111 ? -5.967 37.673 11.479 1.00 46.66 111 GLU A O 1
ATOM 888 N N . GLY A 1 112 ? -4.351 38.074 12.974 1.00 36.34 112 GLY A N 1
ATOM 889 C CA . GLY A 1 112 ? -5.195 38.062 14.159 1.00 36.34 112 GLY A CA 1
ATOM 890 C C . GLY A 1 112 ? -4.886 39.306 14.969 1.00 36.34 112 GLY A C 1
ATOM 891 O O . GLY A 1 112 ? -3.880 39.343 15.677 1.00 36.34 112 GLY A O 1
ATOM 892 N N . ALA A 1 113 ? -5.722 40.334 14.826 1.00 40.00 113 ALA A N 1
ATOM 893 C CA . ALA A 1 113 ? -5.736 41.480 15.719 1.00 40.00 113 ALA A CA 1
ATOM 894 C C . ALA A 1 113 ? -5.911 40.981 17.162 1.00 40.00 113 ALA A C 1
ATOM 896 O O . ALA A 1 113 ? -6.875 40.283 17.474 1.00 40.00 113 ALA A O 1
ATOM 897 N N . LEU A 1 114 ? -4.967 41.323 18.039 1.00 39.44 114 LEU A N 1
ATOM 898 C CA . LEU A 1 114 ? -5.115 41.142 19.480 1.00 39.44 114 LEU A CA 1
ATOM 899 C C . LEU A 1 114 ? -6.108 42.192 20.001 1.00 39.44 114 LEU A C 1
ATOM 901 O O . LEU A 1 114 ? -5.718 43.224 20.543 1.00 39.44 114 LEU A O 1
ATOM 905 N N . GLU A 1 115 ? -7.404 41.938 19.816 1.00 38.00 115 GLU A N 1
ATOM 906 C CA . GLU A 1 115 ? -8.456 42.609 20.577 1.00 38.00 115 GLU A CA 1
ATOM 907 C C . GLU A 1 115 ? -8.515 42.040 22.006 1.00 38.00 115 GLU A C 1
ATOM 909 O O . GLU A 1 115 ? -8.981 40.933 22.262 1.00 38.00 115 GLU A O 1
ATOM 914 N N . GLN A 1 116 ? -7.978 42.841 22.927 1.00 42.41 116 GLN A N 1
ATOM 915 C CA . GLN A 1 116 ? -8.575 43.235 24.209 1.00 42.41 116 GLN A CA 1
ATOM 916 C C . GLN A 1 116 ? -9.343 42.184 25.032 1.00 42.41 116 GLN A C 1
ATOM 918 O O . GLN A 1 116 ? -10.551 42.048 24.885 1.00 42.41 116 GLN A O 1
ATOM 923 N N . TRP A 1 117 ? -8.679 41.603 26.038 1.00 33.31 117 TRP A N 1
ATOM 924 C CA . TRP A 1 117 ? -9.268 41.144 27.311 1.00 33.31 117 TRP A CA 1
ATOM 925 C C . TRP A 1 117 ? -8.184 41.351 28.392 1.00 33.31 117 TRP A C 1
ATOM 927 O O . TRP A 1 117 ? -7.040 40.997 28.143 1.00 33.31 117 TRP A O 1
ATOM 937 N N . SER A 1 118 ? -8.383 41.848 29.612 1.00 40.56 118 SER A N 1
ATOM 938 C CA . SER A 1 118 ? -9.513 42.408 30.355 1.00 40.56 118 SER A CA 1
ATOM 939 C C . SER A 1 118 ? -8.955 42.884 31.717 1.00 40.56 118 SER A C 1
ATOM 941 O O . SER A 1 118 ? -8.010 42.267 32.214 1.00 40.56 118 SER A O 1
ATOM 943 N N . ARG A 1 119 ? -9.635 43.871 32.321 1.00 37.41 119 ARG A N 1
ATOM 944 C CA . ARG A 1 119 ? -9.558 44.390 33.710 1.00 37.41 119 ARG A CA 1
ATOM 945 C C . ARG A 1 119 ? -8.562 45.497 34.027 1.00 37.41 119 ARG A C 1
ATOM 947 O O . ARG A 1 119 ? -7.341 45.260 33.966 1.00 37.41 119 ARG A O 1
#